Protein AF-R7UQD8-F1 (afdb_monomer_lite)

pLDDT: mean 83.88, std 11.93, range [52.44, 94.94]

Radius of gyration: 11.11 Å; chains: 1; bounding box: 22×28×26 Å

Structure (mmCIF, N/CA/C/O backbone):
data_AF-R7UQD8-F1
#
_entry.id   AF-R7UQD8-F1
#
loop_
_atom_site.group_PDB
_atom_site.id
_atom_site.type_symbol
_atom_site.label_atom_id
_atom_site.label_alt_id
_atom_site.label_comp_id
_atom_site.label_asym_id
_atom_site.label_entity_id
_atom_site.label_seq_id
_atom_site.pdbx_PDB_ins_code
_atom_site.Cartn_x
_atom_site.Cartn_y
_atom_site.Cartn_z
_atom_site.occupancy
_atom_site.B_iso_or_equiv
_atom_site.auth_seq_id
_atom_site.auth_comp_id
_atom_site.auth_asym_id
_atom_site.auth_atom_id
_atom_site.pdbx_PDB_model_num
ATOM 1 N N . MET A 1 1 ? 12.976 9.370 -5.658 1.00 53.59 1 MET A N 1
ATOM 2 C CA . MET A 1 1 ? 12.076 9.161 -6.813 1.00 53.59 1 MET A CA 1
ATOM 3 C C . MET A 1 1 ? 10.627 9.377 -6.362 1.00 53.59 1 MET A C 1
ATOM 5 O O . MET A 1 1 ? 9.896 8.414 -6.218 1.00 53.59 1 MET A O 1
ATOM 9 N N . LYS A 1 2 ? 10.240 10.624 -6.044 1.00 52.44 2 LYS A N 1
ATOM 10 C CA . LYS A 1 2 ? 8.870 10.993 -5.616 1.00 52.44 2 LYS A CA 1
ATOM 11 C C . LYS A 1 2 ? 8.095 11.777 -6.694 1.00 52.44 2 LYS A C 1
ATOM 13 O O . LYS A 1 2 ? 6.975 12.187 -6.435 1.00 52.44 2 LYS A O 1
ATOM 18 N N . GLU A 1 3 ? 8.689 12.006 -7.867 1.00 53.47 3 GLU A N 1
ATOM 19 C CA . GLU A 1 3 ? 8.226 13.042 -8.808 1.00 53.47 3 GLU A CA 1
ATOM 20 C C . GLU A 1 3 ? 7.739 12.530 -10.170 1.00 53.47 3 GLU A C 1
ATOM 22 O O . GLU A 1 3 ? 7.361 13.339 -11.007 1.00 53.47 3 GLU A O 1
ATOM 27 N N . ALA A 1 4 ? 7.685 11.218 -10.404 1.00 58.94 4 ALA A N 1
ATOM 28 C CA . ALA A 1 4 ? 7.135 10.681 -11.645 1.00 58.94 4 ALA A CA 1
ATOM 29 C C . ALA A 1 4 ? 5.924 9.800 -11.327 1.00 58.94 4 ALA A C 1
ATOM 31 O O . ALA A 1 4 ? 6.064 8.779 -10.657 1.00 58.94 4 ALA A O 1
ATOM 32 N N . ASP A 1 5 ? 4.751 10.195 -11.830 1.00 68.75 5 ASP A N 1
ATOM 33 C CA . ASP A 1 5 ? 3.536 9.358 -11.915 1.00 68.75 5 ASP A CA 1
ATOM 34 C C . ASP A 1 5 ? 3.765 8.112 -12.804 1.00 68.75 5 ASP A C 1
ATOM 36 O O . ASP A 1 5 ? 2.957 7.191 -12.885 1.00 68.75 5 ASP A O 1
ATOM 40 N N . GLU A 1 6 ? 4.924 8.055 -13.458 1.00 80.25 6 GLU A N 1
ATOM 41 C CA . GLU A 1 6 ? 5.386 6.931 -14.249 1.00 80.25 6 GLU A CA 1
ATOM 42 C C . GLU A 1 6 ? 5.579 5.674 -13.385 1.00 80.25 6 GLU A C 1
ATOM 44 O O . GLU A 1 6 ? 6.189 5.685 -12.308 1.00 80.25 6 GLU A O 1
ATOM 49 N N . PHE A 1 7 ? 5.079 4.555 -13.909 1.00 84.19 7 PHE A N 1
ATOM 50 C CA . PHE A 1 7 ? 5.191 3.213 -13.328 1.00 84.19 7 PHE A CA 1
ATOM 51 C C . PHE A 1 7 ? 4.494 3.013 -11.976 1.00 84.19 7 PHE A C 1
ATOM 53 O O . PHE A 1 7 ? 4.701 1.973 -11.350 1.00 84.19 7 PHE A O 1
ATOM 60 N N . VAL A 1 8 ? 3.654 3.956 -11.534 1.00 89.69 8 VAL A N 1
ATOM 61 C CA . VAL A 1 8 ? 2.763 3.735 -10.390 1.00 89.69 8 VAL A CA 1
ATOM 62 C C . VAL A 1 8 ? 1.851 2.550 -10.705 1.00 89.69 8 VAL A C 1
ATOM 64 O O . VAL A 1 8 ? 1.111 2.543 -11.687 1.00 89.69 8 VAL A O 1
ATOM 67 N N . ASP A 1 9 ? 1.904 1.534 -9.856 1.00 90.62 9 ASP A N 1
ATOM 68 C CA . ASP A 1 9 ? 1.167 0.279 -10.009 1.00 90.62 9 ASP A CA 1
ATOM 69 C C . ASP A 1 9 ? 0.313 -0.049 -8.772 1.00 90.62 9 ASP A C 1
ATOM 71 O O . ASP A 1 9 ? -0.351 -1.093 -8.732 1.00 90.62 9 ASP A O 1
ATOM 75 N N . ILE A 1 10 ? 0.295 0.848 -7.774 1.00 91.75 10 ILE A N 1
ATOM 76 C CA . ILE A 1 10 ? -0.570 0.764 -6.597 1.00 91.75 10 ILE A CA 1
ATOM 77 C C . ILE A 1 10 ? -0.853 2.126 -5.947 1.00 91.75 10 ILE A C 1
ATOM 79 O O . ILE A 1 10 ? 0.008 3.000 -5.881 1.00 91.75 10 ILE A O 1
ATOM 83 N N . THR A 1 11 ? -2.056 2.276 -5.390 1.00 93.50 11 THR A N 1
ATOM 84 C CA . THR A 1 11 ? -2.449 3.398 -4.527 1.00 93.50 11 THR A CA 1
ATOM 85 C C . THR A 1 11 ? -2.721 2.911 -3.105 1.00 93.50 11 THR A C 1
ATOM 87 O O . THR A 1 11 ? -3.534 2.012 -2.893 1.00 93.50 11 THR A O 1
ATOM 90 N N . LEU A 1 12 ? -2.070 3.522 -2.116 1.00 92.94 12 LEU A N 1
ATOM 91 C CA . LEU A 1 12 ? -2.385 3.325 -0.700 1.00 92.94 12 LEU A CA 1
ATOM 92 C C . LEU A 1 12 ? -3.459 4.325 -0.273 1.00 92.94 12 LEU A C 1
ATOM 94 O O . LEU A 1 12 ? -3.319 5.527 -0.513 1.00 92.94 12 LEU A O 1
ATOM 98 N N . VAL A 1 13 ? -4.521 3.838 0.363 1.00 92.81 13 VAL A N 1
ATOM 99 C CA . VAL A 1 13 ? -5.652 4.658 0.808 1.00 92.81 13 VAL A CA 1
ATOM 100 C C . VAL A 1 13 ? -5.695 4.692 2.334 1.00 92.81 13 VAL A C 1
ATOM 102 O O . VAL A 1 13 ? -5.932 3.669 2.974 1.00 92.81 13 VAL A O 1
ATOM 105 N N . PHE A 1 14 ? -5.496 5.882 2.901 1.00 93.06 14 PHE A N 1
ATOM 106 C CA . PHE A 1 14 ? -5.551 6.175 4.335 1.00 93.06 14 PHE A CA 1
ATOM 107 C C . PHE A 1 14 ? -6.768 7.062 4.611 1.00 93.06 14 PHE A C 1
ATOM 109 O O . PHE A 1 14 ? -6.701 8.294 4.537 1.00 93.06 14 PHE A O 1
ATOM 116 N N . GLY A 1 15 ? -7.926 6.449 4.858 1.00 88.31 15 GLY A N 1
ATOM 117 C CA . GLY A 1 15 ? -9.190 7.178 4.982 1.00 88.31 15 GLY A CA 1
ATOM 118 C C . GLY A 1 15 ? -9.498 8.009 3.728 1.00 88.31 15 GLY A C 1
ATOM 119 O O . GLY A 1 15 ? -9.889 7.465 2.701 1.00 88.31 15 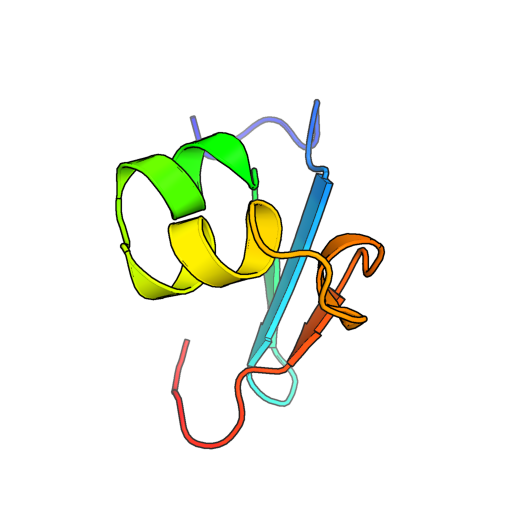GLY A O 1
ATOM 120 N N . LYS A 1 16 ? -9.327 9.337 3.810 1.00 88.31 16 LYS A N 1
ATOM 121 C CA . LYS A 1 16 ? -9.541 10.268 2.681 1.00 88.31 16 LYS A CA 1
ATOM 122 C C . LYS A 1 16 ? -8.283 10.535 1.847 1.00 88.31 16 LYS A C 1
ATOM 124 O O . LYS A 1 16 ? -8.388 11.130 0.777 1.00 88.31 16 LYS A O 1
ATOM 129 N N . GLN A 1 17 ? -7.108 10.143 2.330 1.00 90.81 17 GLN A N 1
ATOM 130 C CA . GLN A 1 17 ? -5.839 10.389 1.654 1.00 90.81 17 GLN A CA 1
ATOM 131 C C . GLN A 1 17 ? -5.478 9.222 0.740 1.00 90.81 17 GLN A C 1
ATOM 133 O O . GLN A 1 17 ? -5.661 8.058 1.092 1.00 90.81 17 GLN A O 1
ATOM 138 N N . ARG A 1 18 ? -4.949 9.543 -0.441 1.00 92.62 18 ARG A N 1
ATOM 139 C CA . ARG A 1 18 ? -4.532 8.574 -1.456 1.00 92.62 18 ARG A CA 1
ATOM 140 C C . ARG A 1 18 ? -3.086 8.860 -1.831 1.00 92.62 18 ARG A C 1
ATOM 142 O O . ARG A 1 18 ? -2.752 10.007 -2.119 1.00 92.62 18 ARG A O 1
ATOM 149 N N . ILE A 1 19 ? -2.242 7.836 -1.793 1.00 91.88 19 ILE A N 1
ATOM 150 C CA . ILE A 1 19 ? -0.813 7.942 -2.093 1.00 91.88 19 ILE A CA 1
ATOM 151 C C . ILE A 1 19 ? -0.482 6.963 -3.216 1.00 91.88 19 ILE A C 1
ATOM 153 O O . ILE A 1 19 ? -0.585 5.752 -3.033 1.00 91.88 19 ILE A O 1
ATOM 157 N N . ALA A 1 20 ? -0.102 7.504 -4.371 1.00 92.31 20 ALA A N 1
ATOM 158 C CA . ALA A 1 20 ? 0.410 6.746 -5.504 1.00 92.31 20 ALA A CA 1
ATOM 159 C C . ALA A 1 20 ? 1.834 6.246 -5.208 1.00 92.31 20 ALA A C 1
ATOM 161 O O . ALA A 1 20 ? 2.694 7.022 -4.781 1.00 92.31 20 ALA A O 1
ATOM 162 N N . CYS A 1 21 ? 2.071 4.950 -5.409 1.00 91.12 21 CYS A N 1
ATOM 163 C CA . CYS A 1 21 ? 3.301 4.263 -5.025 1.00 91.12 21 CYS A CA 1
ATOM 164 C C . CYS A 1 21 ? 3.702 3.196 -6.056 1.00 91.12 21 CYS A C 1
ATOM 166 O O . CYS A 1 21 ? 2.939 2.828 -6.948 1.00 91.12 21 CYS A O 1
ATOM 168 N N . HIS A 1 22 ? 4.888 2.622 -5.847 1.00 91.06 22 HIS A N 1
ATOM 169 C CA . HIS A 1 22 ? 5.405 1.487 -6.611 1.00 91.06 22 HIS A CA 1
ATOM 170 C C . HIS A 1 22 ? 5.440 0.227 -5.732 1.00 91.06 22 HIS A C 1
ATOM 172 O O . HIS A 1 22 ? 6.098 0.219 -4.682 1.00 91.06 22 HIS A O 1
ATOM 178 N 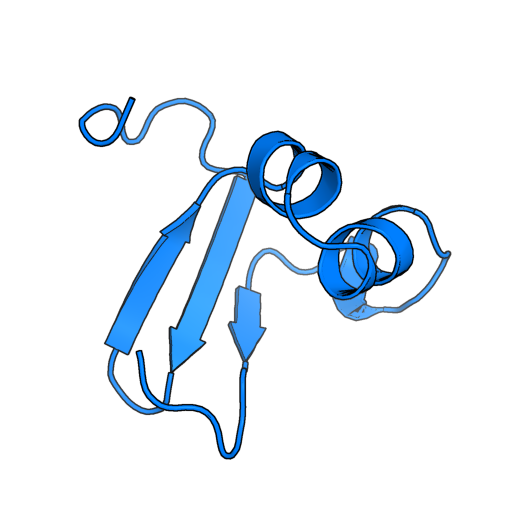N . LYS A 1 23 ? 4.802 -0.867 -6.164 1.00 91.25 23 LYS A N 1
ATOM 179 C CA . LYS A 1 23 ? 4.769 -2.166 -5.466 1.00 91.25 23 LYS A CA 1
ATOM 180 C C . LYS A 1 23 ? 6.177 -2.672 -5.182 1.00 91.25 23 LYS A C 1
ATOM 182 O O . LYS 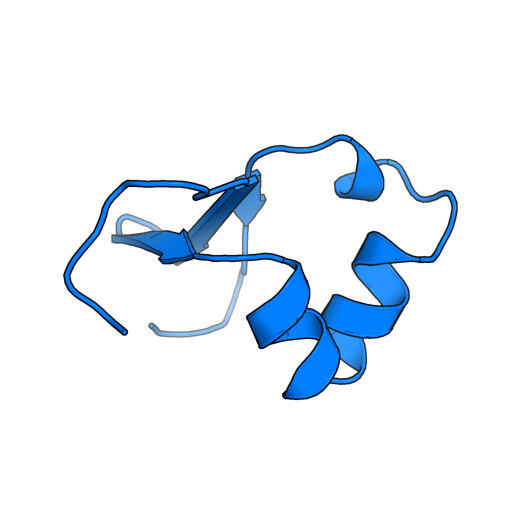A 1 23 ? 6.435 -3.169 -4.088 1.00 91.25 23 LYS A O 1
ATOM 187 N N . VAL A 1 24 ? 7.102 -2.502 -6.131 1.00 91.69 24 VAL A N 1
ATOM 188 C CA . VAL A 1 24 ? 8.499 -2.946 -5.989 1.00 91.69 24 VAL A CA 1
ATOM 189 C C . VAL A 1 24 ? 9.224 -2.238 -4.843 1.00 91.69 24 VAL A C 1
ATOM 191 O O . VAL A 1 24 ? 9.933 -2.883 -4.073 1.00 91.69 24 VAL A O 1
ATOM 194 N N . ILE A 1 25 ? 9.000 -0.932 -4.678 1.00 92.94 25 ILE A N 1
ATOM 195 C CA . ILE A 1 25 ? 9.623 -0.150 -3.608 1.00 92.94 25 ILE A CA 1
ATOM 196 C C . ILE A 1 25 ? 9.028 -0.561 -2.260 1.00 92.94 25 ILE A C 1
ATOM 198 O O . ILE A 1 25 ? 9.767 -0.854 -1.324 1.00 92.94 25 ILE A O 1
ATOM 202 N N . LEU A 1 26 ? 7.700 -0.673 -2.171 1.00 92.94 26 LEU A N 1
ATOM 203 C CA . LEU A 1 26 ? 7.022 -1.115 -0.950 1.00 92.94 26 LEU A CA 1
ATOM 204 C C . LEU A 1 26 ? 7.441 -2.536 -0.533 1.00 92.94 26 LEU A C 1
ATOM 206 O O . LEU A 1 26 ? 7.718 -2.766 0.642 1.00 92.94 26 LEU A O 1
ATOM 210 N N . ALA A 1 27 ? 7.550 -3.473 -1.479 1.00 93.19 27 ALA A N 1
ATOM 211 C CA . ALA A 1 27 ? 8.013 -4.838 -1.218 1.00 93.19 27 ALA A CA 1
ATOM 212 C C . ALA A 1 27 ? 9.479 -4.907 -0.774 1.00 93.19 27 ALA A C 1
ATOM 214 O O . ALA A 1 27 ? 9.837 -5.774 0.021 1.00 93.19 27 ALA A O 1
ATOM 215 N N . GLY A 1 28 ? 10.332 -4.021 -1.294 1.00 94.00 28 GLY A N 1
ATOM 216 C CA . GLY A 1 28 ? 11.734 -3.938 -0.884 1.00 94.00 28 GLY A CA 1
ATOM 217 C C . GLY A 1 28 ? 11.912 -3.375 0.527 1.00 94.00 28 GLY A C 1
ATOM 218 O O . GLY A 1 28 ? 12.843 -3.764 1.224 1.00 94.00 28 GLY A O 1
ATOM 219 N N . MET A 1 29 ? 11.010 -2.486 0.953 1.00 94.94 29 MET A N 1
ATOM 220 C CA . MET A 1 29 ? 11.122 -1.759 2.223 1.00 94.94 29 MET A CA 1
ATOM 221 C C . MET A 1 29 ? 10.292 -2.358 3.365 1.00 94.94 29 MET A C 1
ATOM 223 O O . MET A 1 29 ? 10.529 -2.027 4.525 1.00 94.94 29 MET A O 1
ATOM 227 N N . CYS A 1 30 ? 9.298 -3.200 3.069 1.00 92.56 30 CYS A N 1
ATOM 228 C CA . CYS A 1 30 ? 8.353 -3.694 4.063 1.00 92.56 30 CYS A CA 1
ATOM 229 C C . CYS A 1 30 ? 7.857 -5.110 3.739 1.00 92.56 30 CYS A C 1
ATOM 231 O O . CYS A 1 30 ? 7.196 -5.354 2.725 1.00 92.56 30 CYS A O 1
ATOM 233 N N . ASP A 1 31 ? 8.102 -6.043 4.662 1.00 92.19 31 ASP A N 1
ATOM 234 C CA . ASP A 1 31 ? 7.722 -7.449 4.498 1.00 92.19 31 ASP A CA 1
ATOM 235 C C . ASP A 1 31 ? 6.206 -7.673 4.401 1.00 92.19 31 ASP A C 1
ATOM 237 O O . ASP A 1 31 ? 5.773 -8.631 3.758 1.00 92.19 31 ASP A O 1
ATOM 241 N N . TYR A 1 32 ? 5.389 -6.796 4.993 1.00 90.50 32 TYR A N 1
ATOM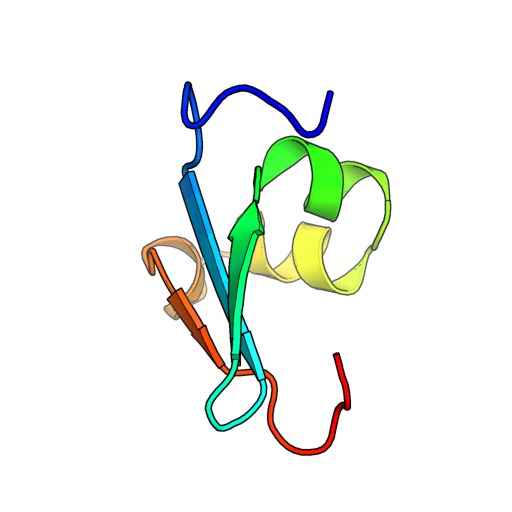 242 C CA . TYR A 1 32 ? 3.933 -6.847 4.843 1.00 90.50 32 TYR A CA 1
ATOM 243 C C . TYR A 1 32 ? 3.531 -6.696 3.369 1.00 90.50 32 TYR A C 1
ATOM 245 O O . TYR A 1 32 ? 2.890 -7.583 2.803 1.00 90.50 32 TYR A O 1
ATOM 253 N N . PHE A 1 33 ? 3.993 -5.623 2.719 1.00 91.44 33 PHE A N 1
ATOM 254 C CA . PHE A 1 33 ? 3.725 -5.365 1.304 1.00 91.44 33 PHE A CA 1
ATOM 255 C C . PHE A 1 33 ? 4.355 -6.432 0.408 1.00 91.44 33 PHE A C 1
ATOM 257 O O . PHE A 1 33 ? 3.719 -6.912 -0.531 1.00 91.44 33 PHE A O 1
ATOM 264 N N . ARG A 1 34 ? 5.569 -6.887 0.741 1.00 91.50 34 ARG A N 1
ATOM 2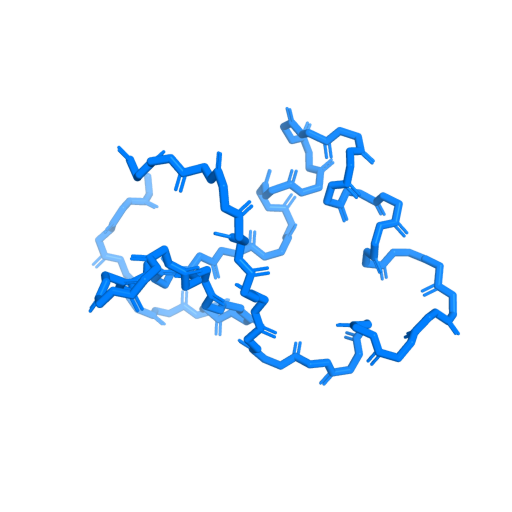65 C CA . ARG A 1 34 ? 6.232 -7.986 0.030 1.00 91.50 34 ARG A CA 1
ATOM 266 C C . ARG A 1 34 ? 5.376 -9.249 -0.000 1.00 91.50 34 ARG A C 1
ATOM 268 O O . ARG A 1 34 ? 5.197 -9.841 -1.062 1.00 91.50 34 ARG A O 1
ATOM 275 N N . ARG A 1 35 ? 4.841 -9.667 1.151 1.00 90.88 35 ARG A N 1
ATOM 276 C CA . ARG A 1 35 ? 3.967 -10.846 1.246 1.00 90.88 35 ARG A CA 1
ATOM 277 C C . ARG A 1 35 ? 2.655 -10.611 0.509 1.00 90.88 35 ARG A C 1
ATOM 279 O O . ARG A 1 35 ? 2.250 -11.476 -0.260 1.00 90.88 35 ARG A O 1
ATOM 286 N N . MET A 1 36 ? 2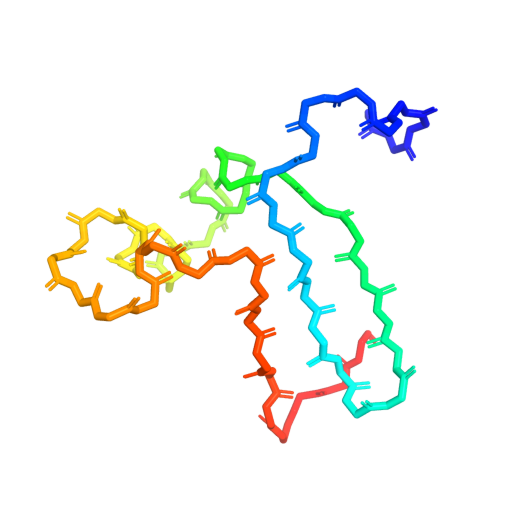.035 -9.444 0.671 1.00 89.12 36 MET A N 1
ATOM 287 C CA . MET A 1 36 ? 0.784 -9.106 -0.013 1.00 89.12 36 MET A CA 1
ATOM 288 C C . MET A 1 36 ? 0.904 -9.188 -1.546 1.00 89.12 36 MET A C 1
ATOM 290 O O . MET A 1 36 ? 0.010 -9.719 -2.195 1.00 89.12 36 MET A O 1
ATOM 294 N N . PHE A 1 37 ? 2.014 -8.734 -2.140 1.00 88.69 37 PHE A N 1
ATOM 295 C CA . PHE A 1 37 ? 2.185 -8.753 -3.603 1.00 88.69 37 PHE A CA 1
ATOM 296 C C . PHE A 1 37 ? 2.667 -10.090 -4.177 1.00 88.69 37 PHE A C 1
ATOM 298 O O . PHE A 1 37 ? 2.426 -10.373 -5.353 1.00 88.69 37 PHE A O 1
ATOM 305 N N . LEU A 1 38 ? 3.368 -10.903 -3.382 1.00 85.06 38 LEU A N 1
ATOM 306 C CA . LEU A 1 38 ? 3.914 -12.191 -3.827 1.00 85.06 38 LEU A CA 1
ATOM 307 C C . LEU A 1 38 ? 2.996 -13.382 -3.527 1.00 85.06 38 LEU A C 1
ATOM 309 O O . LEU A 1 38 ? 3.146 -14.434 -4.146 1.00 85.06 38 LEU A O 1
ATOM 313 N N . THR A 1 39 ? 2.060 -13.245 -2.589 1.00 79.31 39 THR A N 1
ATOM 314 C CA . THR A 1 39 ? 1.078 -14.296 -2.293 1.00 79.31 39 THR A CA 1
ATOM 315 C C . THR A 1 39 ? -0.101 -14.227 -3.260 1.00 79.31 39 THR A C 1
ATOM 317 O O . THR A 1 39 ? -0.427 -13.175 -3.803 1.00 79.31 39 THR A O 1
ATOM 320 N N . ASN A 1 40 ? -0.756 -15.364 -3.504 1.00 63.88 40 ASN A N 1
ATOM 321 C CA . ASN A 1 40 ? -1.892 -15.456 -4.426 1.00 63.88 40 ASN A CA 1
ATOM 322 C C . ASN A 1 40 ? -3.206 -14.956 -3.788 1.00 63.88 40 ASN A C 1
ATOM 324 O O . ASN A 1 40 ? -4.253 -15.579 -3.951 1.00 63.88 40 ASN A O 1
ATOM 328 N N . MET A 1 41 ? -3.129 -13.878 -3.003 1.00 68.06 41 MET A N 1
ATOM 329 C CA . MET A 1 41 ? -4.285 -13.254 -2.363 1.00 68.06 41 MET A CA 1
ATOM 330 C C . MET A 1 41 ? -4.993 -12.290 -3.325 1.00 68.06 41 MET A C 1
ATOM 332 O O . MET A 1 41 ? -4.412 -11.850 -4.321 1.00 68.06 41 MET A O 1
ATOM 336 N N . LEU A 1 42 ? -6.261 -11.983 -3.037 1.00 63.94 42 LEU A N 1
ATOM 337 C CA . LEU A 1 42 ? -7.120 -11.112 -3.852 1.00 63.94 42 LEU A CA 1
ATOM 338 C C . LEU A 1 42 ? -6.488 -9.730 -4.079 1.00 63.94 42 LEU A C 1
ATOM 340 O O . LEU A 1 42 ? -6.588 -9.159 -5.166 1.00 63.94 42 LEU A O 1
ATOM 344 N N . GLU A 1 43 ? -5.760 -9.234 -3.082 1.00 65.56 43 GLU A N 1
ATOM 345 C CA . GLU A 1 43 ? -5.089 -7.938 -3.069 1.00 65.56 43 GLU A CA 1
ATOM 346 C C . GLU A 1 43 ? -3.940 -7.848 -4.082 1.00 65.56 43 GLU A C 1
ATOM 348 O O . GLU A 1 43 ? -3.598 -6.748 -4.515 1.00 65.56 43 GLU A O 1
ATOM 353 N N . ARG A 1 44 ? -3.376 -8.980 -4.536 1.00 66.12 44 ARG A N 1
ATOM 354 C CA . ARG A 1 44 ? -2.310 -9.004 -5.554 1.00 66.12 44 ARG A CA 1
ATOM 355 C C . ARG A 1 44 ? -2.737 -8.295 -6.841 1.00 66.12 44 ARG A C 1
ATOM 357 O O . ARG A 1 44 ? -1.944 -7.555 -7.433 1.00 66.12 44 ARG A O 1
ATOM 364 N N . GLY A 1 45 ? -3.980 -8.539 -7.263 1.00 69.31 45 GLY A N 1
ATOM 365 C CA . GLY A 1 45 ? -4.582 -7.954 -8.462 1.00 69.31 45 GLY A CA 1
ATOM 366 C C . GLY A 1 45 ? -5.158 -6.556 -8.247 1.00 69.31 45 GLY A C 1
ATOM 367 O O . GLY A 1 45 ? -5.482 -5.884 -9.223 1.00 69.31 45 GLY A O 1
ATOM 368 N N . SER A 1 46 ? -5.265 -6.100 -6.998 1.00 81.31 46 SER A N 1
ATOM 369 C CA . SER A 1 46 ? -5.791 -4.773 -6.710 1.00 81.31 46 SER A CA 1
ATOM 370 C C . SER A 1 46 ? -4.780 -3.686 -7.086 1.00 81.31 46 SER A C 1
ATOM 372 O O . SER A 1 46 ? -3.565 -3.823 -6.882 1.00 81.31 46 SER A O 1
ATOM 374 N N . GLN A 1 47 ? -5.301 -2.590 -7.636 1.00 85.25 47 GLN A N 1
ATOM 375 C CA . GLN A 1 47 ? -4.560 -1.343 -7.845 1.00 85.25 47 GLN A CA 1
ATOM 376 C C . GLN A 1 47 ? -4.683 -0.401 -6.639 1.00 85.25 47 GLN A C 1
ATOM 378 O O . GLN A 1 47 ? -3.997 0.616 -6.582 1.00 85.25 47 GLN A O 1
ATOM 383 N N . GLU A 1 48 ? -5.509 -0.755 -5.650 1.00 90.69 48 GLU A N 1
ATOM 384 C CA . GLU A 1 48 ? -5.701 0.010 -4.420 1.00 90.69 48 GLU A CA 1
ATOM 385 C C . GLU A 1 48 ? -5.631 -0.888 -3.185 1.00 90.69 48 GLU A C 1
ATOM 387 O O . GLU A 1 48 ? -6.191 -1.986 -3.167 1.00 90.69 48 GLU A O 1
ATOM 392 N N . VAL A 1 49 ? -4.975 -0.406 -2.132 1.00 91.44 49 VAL A N 1
ATOM 393 C CA . VAL A 1 49 ? -4.949 -1.068 -0.823 1.00 91.44 49 VAL A CA 1
ATOM 394 C C . VAL A 1 49 ? -5.398 -0.075 0.235 1.00 91.44 49 VAL A C 1
ATOM 396 O O . VAL A 1 49 ? -4.782 0.976 0.419 1.00 91.44 49 VAL A O 1
ATOM 399 N N . VAL A 1 50 ? -6.484 -0.418 0.927 1.00 91.62 50 VAL A N 1
ATOM 400 C CA . VAL A 1 50 ? -7.030 0.380 2.025 1.00 91.62 50 VAL A CA 1
ATOM 401 C C . VAL A 1 50 ? -6.333 -0.022 3.315 1.00 91.62 50 VAL A C 1
ATOM 403 O O . VAL A 1 50 ? -6.394 -1.177 3.733 1.00 91.62 50 VAL A O 1
ATOM 406 N N . LEU A 1 51 ? -5.678 0.944 3.946 1.00 90.88 51 LEU A N 1
ATOM 407 C CA . LEU A 1 51 ? -5.018 0.778 5.232 1.00 90.88 51 LEU A CA 1
ATOM 408 C C . LEU A 1 51 ? -5.925 1.381 6.301 1.00 90.88 51 LEU A C 1
ATOM 410 O O . LEU A 1 51 ? -5.898 2.582 6.567 1.00 90.88 51 LEU A O 1
ATOM 414 N N . ASN A 1 52 ? -6.781 0.531 6.866 1.00 87.06 52 ASN A N 1
ATOM 415 C CA . ASN A 1 52 ? -7.612 0.898 8.006 1.00 87.06 52 ASN A CA 1
ATOM 416 C C . ASN A 1 52 ? -6.738 1.002 9.264 1.00 87.06 52 ASN A C 1
ATOM 418 O O . ASN A 1 52 ? -5.761 0.269 9.401 1.00 87.06 52 ASN A O 1
ATOM 422 N N . ASP A 1 53 ? -7.085 1.925 10.160 1.00 86.44 53 ASP A N 1
ATOM 423 C CA . ASP A 1 53 ? -6.435 2.117 11.467 1.00 86.44 53 ASP A CA 1
ATOM 424 C C . ASP A 1 53 ? -4.958 2.559 11.432 1.00 86.44 53 ASP A C 1
ATOM 426 O O . ASP A 1 53 ? -4.267 2.526 12.450 1.00 86.44 53 ASP A O 1
ATOM 430 N N . ILE A 1 54 ? -4.473 3.032 10.280 1.00 83.38 54 ILE A N 1
ATOM 431 C CA . ILE A 1 54 ? -3.127 3.595 10.112 1.00 83.38 54 ILE A CA 1
ATOM 432 C C . ILE A 1 54 ? -3.256 5.035 9.602 1.00 83.38 54 ILE A C 1
ATOM 434 O O . ILE A 1 54 ? -4.032 5.313 8.688 1.00 83.38 54 ILE A O 1
ATOM 438 N N . SER A 1 55 ? -2.505 5.966 10.195 1.00 77.69 55 SER A N 1
ATOM 439 C CA . SER A 1 55 ? -2.376 7.338 9.690 1.00 77.69 55 SER A CA 1
ATOM 440 C C . SER A 1 55 ? -1.294 7.427 8.613 1.00 77.69 55 SER A C 1
ATOM 442 O O . SER A 1 55 ? -0.282 6.733 8.710 1.00 77.69 55 SER A O 1
ATOM 444 N N . ALA A 1 56 ? -1.514 8.285 7.614 1.00 70.19 56 ALA A N 1
ATOM 445 C CA . ALA A 1 56 ? -0.570 8.536 6.524 1.00 70.19 56 ALA A CA 1
ATOM 446 C C . ALA A 1 56 ? 0.735 9.212 6.974 1.00 70.19 56 ALA A C 1
ATOM 448 O O . ALA A 1 56 ? 0.700 9.958 7.981 1.00 70.19 56 ALA A O 1
#

Foldseek 3Di:
DQPDPPQQQAWEAEPPDIHGDHLVVCLVVDVVSVCQCPDPDPSVPDRYDYDPPDDD

Sequence (56 aa):
MKEADEFVDITLVFGKQRIACHKVILAGMCDYFRRMFLTNMLERGSQEVVLNDISA

Secondary structure (DSSP, 8-state):
--S--TT--EEEEETTEEEEE-HHHHHHH-HHHHHHHHS-SGGGG-SEEE-TT---

Organism: Capitella teleta (NCBI:txid283909)

InterPro domains:
  IPR000210 BTB/POZ domain [PF00651] (3-56)
  IPR000210 BTB/POZ domain [PS50097] (8-56)
  IPR011333 SKP1/BTB/POZ domain superfamily [G3DSA:3.30.710.10] (1-56)
  IPR011333 SKP1/BTB/POZ domain superfamily [SSF54695] (3-56)